Protein AF-A0A7V9AK05-F1 (afdb_monomer_lite)

Foldseek 3Di:
DDDDDQLVVVVCCVLPVDDDDDPDPDDDDDDDDDDLWFDDPVRVVLLVVLLCVLDVWDWDDGPNWIFTDDVPFTAWIQTRVGIKGFADPVCVVVCVVVVFAADDSDVPRGDPRITHDPPVQSNDNVSVNVVSVRSVVVNVVSVVVVVVVD

Radius of gyration: 16.13 Å; chains: 1; bounding box: 46×32×44 Å

Structure (mmCIF, N/CA/C/O backbone):
data_AF-A0A7V9AK05-F1
#
_entry.id   AF-A0A7V9AK05-F1
#
loop_
_atom_site.group_PDB
_atom_site.id
_atom_site.type_symbol
_atom_site.label_atom_id
_atom_site.label_alt_id
_atom_site.label_comp_id
_atom_site.label_asym_id
_atom_site.label_entity_id
_atom_site.label_seq_id
_atom_site.pdbx_PDB_ins_code
_atom_site.Cartn_x
_atom_site.Cartn_y
_atom_site.Cartn_z
_atom_site.occupancy
_atom_site.B_iso_or_equiv
_atom_site.auth_seq_id
_atom_site.auth_comp_id
_atom_site.auth_asym_id
_atom_site.auth_atom_id
_atom_site.pdbx_PDB_model_num
ATOM 1 N N . MET A 1 1 ? -15.180 -11.758 26.523 1.00 36.91 1 MET A N 1
ATOM 2 C CA . MET A 1 1 ? -14.051 -10.818 26.360 1.00 36.91 1 MET A CA 1
ATOM 3 C C . MET A 1 1 ? -13.386 -11.113 25.028 1.00 36.91 1 MET A C 1
ATOM 5 O O . MET A 1 1 ? -12.769 -12.156 24.908 1.00 36.91 1 MET A O 1
ATOM 9 N N . ALA A 1 2 ? -13.561 -10.249 24.032 1.00 35.03 2 ALA A N 1
ATOM 10 C CA . ALA A 1 2 ? -12.771 -10.262 22.803 1.00 35.03 2 ALA A CA 1
ATOM 11 C C . ALA A 1 2 ? -12.627 -8.801 22.373 1.00 35.03 2 ALA A C 1
ATOM 13 O O . ALA A 1 2 ? -13.518 -8.230 21.754 1.00 35.03 2 ALA A O 1
ATOM 14 N N . LYS A 1 3 ? -11.563 -8.157 22.854 1.00 37.19 3 LYS A N 1
ATOM 15 C CA . LYS A 1 3 ? -11.129 -6.844 22.380 1.00 37.19 3 LYS A CA 1
ATOM 16 C C . LYS A 1 3 ? -9.873 -7.110 21.560 1.00 37.19 3 LYS A C 1
ATOM 18 O O . LYS A 1 3 ? -8.806 -7.243 22.139 1.00 37.19 3 LYS A O 1
ATOM 23 N N . HIS A 1 4 ? -10.038 -7.369 20.274 1.00 33.94 4 HIS A N 1
ATOM 24 C CA . HIS A 1 4 ? -8.977 -7.472 19.267 1.00 33.94 4 HIS A CA 1
ATOM 25 C C . HIS A 1 4 ? -9.577 -6.812 18.026 1.00 33.94 4 HIS A C 1
ATOM 27 O O . HIS A 1 4 ? -10.730 -7.087 17.710 1.00 33.94 4 HIS A O 1
ATOM 33 N N . GLY A 1 5 ? -8.940 -5.930 17.289 1.00 41.31 5 GLY A N 1
ATOM 34 C CA . GLY A 1 5 ? -7.730 -5.150 17.459 1.00 41.31 5 GLY A CA 1
ATOM 35 C C . GLY A 1 5 ? -8.005 -3.963 16.539 1.00 41.31 5 GLY A C 1
ATOM 36 O O . GLY A 1 5 ? -8.524 -4.147 15.435 1.00 41.31 5 GLY A O 1
ATOM 37 N N . GLY A 1 6 ? -7.826 -2.738 17.031 1.00 49.97 6 GLY A N 1
ATOM 38 C CA . GLY A 1 6 ? -7.941 -1.574 16.154 1.00 49.97 6 GLY A CA 1
ATOM 39 C C . GLY A 1 6 ? -6.910 -1.698 15.034 1.00 49.97 6 GLY A C 1
ATOM 40 O O . GLY A 1 6 ? -5.917 -2.393 15.204 1.00 49.97 6 GLY A O 1
ATOM 41 N N . THR A 1 7 ? -7.117 -1.020 13.912 1.00 54.44 7 THR A N 1
ATOM 42 C CA . THR A 1 7 ? -6.172 -0.962 12.782 1.00 54.44 7 THR A CA 1
ATOM 43 C C . THR A 1 7 ? -4.706 -0.745 13.215 1.00 54.44 7 THR A C 1
ATOM 45 O O . THR A 1 7 ? -3.806 -1.278 12.580 1.00 54.44 7 THR A O 1
ATOM 48 N N . ASP A 1 8 ? -4.480 -0.068 14.350 1.00 57.09 8 ASP A N 1
ATOM 49 C CA . ASP A 1 8 ? -3.172 0.121 15.004 1.00 57.09 8 ASP A CA 1
ATOM 50 C C . ASP A 1 8 ? -2.490 -1.192 15.452 1.00 57.09 8 ASP A C 1
ATOM 52 O O . ASP A 1 8 ? -1.272 -1.305 15.372 1.00 57.09 8 ASP A O 1
ATOM 56 N N . ASP A 1 9 ? -3.252 -2.195 15.896 1.00 62.31 9 ASP A N 1
ATOM 57 C CA . ASP A 1 9 ? -2.746 -3.520 16.285 1.00 62.31 9 ASP A CA 1
ATOM 58 C C . ASP A 1 9 ? -2.276 -4.293 15.044 1.00 62.31 9 ASP A C 1
ATOM 60 O O . ASP A 1 9 ? -1.150 -4.776 15.020 1.00 62.31 9 ASP A O 1
ATOM 64 N N . GLU A 1 10 ? -3.064 -4.269 13.961 1.00 68.50 10 GLU A N 1
ATOM 65 C CA . GLU A 1 10 ? -2.689 -4.847 12.660 1.00 68.50 10 GLU A CA 1
ATOM 66 C C . GLU A 1 10 ? -1.407 -4.195 12.107 1.00 68.50 10 GLU A C 1
ATOM 68 O O . GLU A 1 10 ? -0.481 -4.889 11.688 1.00 68.50 10 GLU A O 1
ATOM 73 N N . GLU A 1 11 ? -1.321 -2.860 12.137 1.00 68.50 11 GLU A N 1
ATOM 74 C CA . GLU A 1 11 ? -0.135 -2.112 11.699 1.00 68.50 11 GLU A CA 1
ATOM 75 C C . GLU A 1 11 ? 1.099 -2.447 12.549 1.00 68.50 11 GLU A C 1
ATOM 77 O O . GLU A 1 11 ? 2.191 -2.655 12.012 1.00 68.50 11 GLU A O 1
ATOM 82 N N . ARG A 1 12 ? 0.938 -2.543 13.875 1.00 67.38 12 ARG A N 1
ATOM 83 C CA . ARG A 1 12 ? 2.014 -2.945 14.791 1.00 67.38 12 ARG A CA 1
ATOM 84 C C . ARG A 1 12 ? 2.464 -4.374 14.538 1.00 67.38 12 ARG A C 1
ATOM 86 O O . ARG A 1 12 ? 3.665 -4.619 14.501 1.00 67.38 12 ARG A O 1
ATOM 93 N N . GLU A 1 13 ? 1.536 -5.301 14.341 1.00 69.44 13 GLU A N 1
ATOM 94 C CA . GLU A 1 13 ? 1.834 -6.694 14.023 1.00 69.44 13 GLU A CA 1
ATOM 95 C C . GLU A 1 13 ? 2.609 -6.806 12.702 1.00 69.44 13 GLU A C 1
ATOM 97 O O . GLU A 1 13 ? 3.670 -7.432 12.668 1.00 69.44 13 GLU A O 1
ATOM 102 N N . ILE A 1 14 ? 2.152 -6.138 11.638 1.00 70.94 14 ILE A N 1
ATOM 103 C CA . ILE A 1 14 ? 2.828 -6.111 10.330 1.00 70.94 14 ILE A CA 1
ATOM 104 C C . ILE A 1 14 ? 4.283 -5.637 10.463 1.00 70.94 14 ILE A C 1
ATOM 106 O O . ILE A 1 14 ? 5.186 -6.244 9.885 1.00 70.94 14 ILE A O 1
ATOM 110 N N . VAL A 1 15 ? 4.523 -4.586 11.253 1.00 65.00 15 VAL A N 1
ATOM 111 C CA . VAL A 1 15 ? 5.864 -4.015 11.464 1.00 65.00 15 VAL A CA 1
ATOM 112 C C . VAL A 1 15 ? 6.734 -4.883 12.385 1.00 65.00 15 VAL A C 1
ATOM 114 O O . VAL A 1 15 ? 7.946 -4.964 12.184 1.00 65.00 15 VAL A O 1
ATOM 117 N N . LEU A 1 16 ? 6.151 -5.540 13.393 1.00 62.44 16 LEU A N 1
ATOM 118 C CA . LEU A 1 16 ? 6.882 -6.325 14.397 1.00 62.44 16 LEU A CA 1
ATOM 119 C C . LEU A 1 16 ? 7.197 -7.759 13.952 1.00 62.44 16 LEU A C 1
ATOM 121 O O . LEU A 1 16 ? 8.176 -8.344 14.416 1.00 62.44 16 LEU A O 1
ATOM 125 N N . PHE A 1 17 ? 6.390 -8.360 13.074 1.00 55.47 17 PHE A N 1
ATOM 126 C CA . PHE A 1 17 ? 6.503 -9.785 12.759 1.00 55.47 17 PHE A CA 1
ATOM 127 C C . PHE A 1 17 ? 7.548 -10.155 11.706 1.00 55.47 17 PHE A C 1
ATOM 129 O O . PHE A 1 17 ? 7.648 -11.352 11.410 1.00 55.47 17 PHE A O 1
ATOM 136 N N . TYR A 1 18 ? 8.338 -9.213 11.177 1.00 53.16 18 TYR A N 1
ATOM 137 C CA . TYR A 1 18 ? 9.280 -9.499 10.091 1.00 53.16 18 TYR A CA 1
ATOM 138 C C . TYR A 1 18 ? 10.738 -9.708 10.564 1.00 53.16 18 TYR A C 1
ATOM 140 O O . TYR A 1 18 ? 11.491 -8.743 10.717 1.00 53.16 18 TYR A O 1
ATOM 148 N N . PRO A 1 19 ? 11.184 -10.964 10.800 1.00 44.47 19 PRO A N 1
ATOM 149 C CA . PRO A 1 19 ? 12.583 -11.265 11.079 1.00 44.47 19 PRO A CA 1
ATOM 150 C C . PRO A 1 19 ? 13.445 -11.168 9.811 1.00 44.47 19 PRO A C 1
ATOM 152 O O . PRO A 1 19 ? 13.117 -11.704 8.754 1.00 44.47 19 PRO A O 1
ATOM 155 N N . GLN A 1 20 ? 14.595 -10.515 9.964 1.00 50.41 20 GLN A N 1
ATOM 156 C CA . GLN A 1 20 ? 15.645 -10.347 8.961 1.00 50.41 20 GLN A CA 1
ATOM 157 C C . GLN A 1 20 ? 16.220 -11.705 8.530 1.00 50.41 20 GLN A C 1
ATOM 159 O O . GLN A 1 20 ? 17.110 -12.244 9.187 1.00 50.41 20 GLN A O 1
ATOM 164 N N . SER A 1 21 ? 15.765 -12.253 7.406 1.00 45.38 21 SER A N 1
ATOM 165 C CA . SER A 1 21 ? 16.505 -13.331 6.747 1.00 45.38 21 SER A CA 1
ATOM 166 C C . SER A 1 21 ? 17.527 -12.728 5.788 1.00 45.38 21 SER A C 1
ATOM 168 O O . SER A 1 21 ? 17.270 -12.562 4.606 1.00 45.38 21 SER A O 1
ATOM 170 N N . GLY A 1 22 ? 18.694 -12.398 6.346 1.00 41.88 22 GLY A N 1
ATOM 171 C CA . GLY A 1 22 ? 19.975 -12.449 5.644 1.00 41.88 22 GLY A CA 1
ATOM 172 C C . GLY A 1 22 ? 20.260 -11.360 4.611 1.00 41.88 22 GLY A C 1
ATOM 173 O O . GLY A 1 22 ? 20.264 -11.630 3.415 1.00 41.88 22 GLY A O 1
ATOM 174 N N . VAL A 1 23 ? 20.732 -10.197 5.074 1.00 41.78 23 VAL A N 1
ATOM 175 C CA . VAL A 1 23 ? 21.698 -9.401 4.295 1.00 41.78 23 VAL A CA 1
ATOM 176 C C . VAL A 1 23 ? 23.002 -10.206 4.226 1.00 41.78 23 VAL A C 1
ATOM 178 O O . VAL A 1 23 ? 23.939 -10.017 5.004 1.00 41.78 23 VAL A O 1
ATOM 181 N N . GLY A 1 24 ? 23.035 -11.187 3.328 1.00 35.78 24 GLY A N 1
ATOM 182 C CA . GLY A 1 24 ? 24.235 -11.923 2.979 1.00 35.78 24 GLY A CA 1
ATOM 183 C C . GLY A 1 24 ? 25.131 -11.023 2.144 1.00 35.78 24 GLY A C 1
ATOM 184 O O . GLY A 1 24 ? 24.897 -10.836 0.953 1.00 35.78 24 GLY A O 1
ATOM 185 N N . ARG A 1 25 ? 26.174 -10.461 2.764 1.00 43.78 25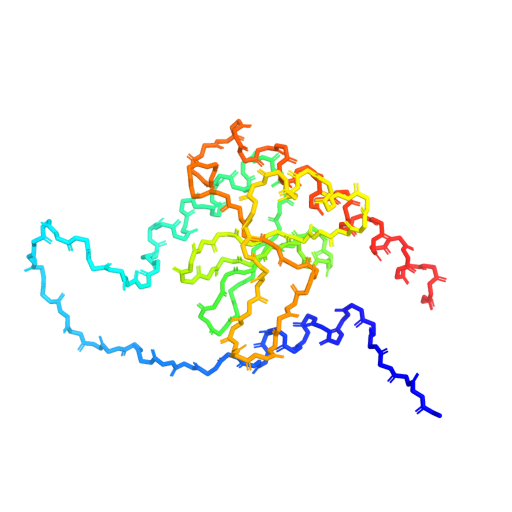 ARG A N 1
ATOM 186 C CA . ARG A 1 25 ? 27.307 -9.888 2.032 1.00 43.78 25 ARG A CA 1
ATOM 187 C C . ARG A 1 25 ? 27.800 -10.900 0.994 1.00 43.78 25 ARG A C 1
ATOM 189 O O . ARG A 1 25 ? 28.347 -11.936 1.361 1.00 43.78 25 ARG A O 1
ATOM 196 N N . GLY A 1 26 ? 27.718 -10.517 -0.276 1.00 43.34 26 GLY A N 1
ATOM 197 C CA . GLY A 1 26 ? 28.600 -11.016 -1.323 1.00 43.34 26 GLY A CA 1
ATOM 198 C C . GLY A 1 26 ? 27.914 -11.793 -2.436 1.00 43.34 26 GLY A C 1
ATOM 199 O O . GLY A 1 26 ? 27.900 -13.018 -2.411 1.00 43.34 26 GLY A O 1
ATOM 200 N N . LEU A 1 27 ? 27.532 -11.093 -3.507 1.00 40.75 27 LEU A N 1
ATOM 201 C CA . LEU A 1 27 ? 27.621 -11.671 -4.844 1.00 40.75 27 LEU A CA 1
ATOM 202 C C . LEU A 1 27 ? 27.878 -10.586 -5.903 1.00 40.75 27 LEU A C 1
ATOM 204 O O . LEU A 1 27 ? 26.973 -9.926 -6.391 1.00 40.75 27 LEU A O 1
ATOM 208 N N . ARG A 1 28 ? 29.171 -10.380 -6.174 1.00 39.03 28 ARG A N 1
ATOM 209 C CA . ARG A 1 28 ? 29.797 -10.241 -7.502 1.00 39.03 28 ARG A CA 1
ATOM 210 C C . ARG A 1 28 ? 28.811 -10.187 -8.678 1.00 39.03 28 ARG A C 1
ATOM 212 O O . ARG A 1 28 ? 28.105 -11.154 -8.946 1.00 39.03 28 ARG A O 1
ATOM 219 N N . GLU A 1 29 ? 28.891 -9.078 -9.408 1.00 51.44 29 GLU A N 1
ATOM 220 C CA . GLU A 1 29 ? 28.395 -8.880 -10.769 1.00 51.44 29 GLU A CA 1
ATOM 221 C C . GLU A 1 29 ? 28.612 -10.138 -11.624 1.00 51.44 29 GLU A C 1
ATOM 223 O O . GLU A 1 29 ? 29.757 -10.572 -11.732 1.00 51.44 29 GLU A O 1
ATOM 228 N N . ARG A 1 30 ? 27.541 -10.709 -12.201 1.00 39.75 30 ARG A N 1
ATOM 229 C CA . ARG A 1 30 ? 27.396 -11.202 -13.594 1.00 39.75 30 ARG A CA 1
ATOM 230 C C . ARG A 1 30 ? 26.005 -11.824 -13.788 1.00 39.75 30 ARG A C 1
ATOM 232 O O . ARG A 1 30 ? 25.639 -12.736 -13.058 1.00 39.75 30 ARG A O 1
ATOM 239 N N . GLY A 1 31 ? 25.336 -11.448 -14.879 1.00 35.56 31 GLY A N 1
ATOM 240 C CA . GLY A 1 31 ? 24.407 -12.334 -15.586 1.00 35.56 31 GLY A CA 1
ATOM 241 C C . GLY A 1 31 ? 22.941 -11.919 -15.557 1.00 35.56 31 GLY A C 1
ATOM 242 O O . GLY A 1 31 ? 22.258 -12.056 -14.553 1.00 35.56 31 GLY A O 1
ATOM 243 N N . ASN A 1 32 ? 22.456 -11.500 -16.724 1.00 47.88 32 ASN A N 1
ATOM 244 C CA . ASN A 1 32 ? 21.053 -11.485 -17.118 1.00 47.88 32 ASN A CA 1
ATOM 245 C C . ASN A 1 32 ? 20.432 -12.889 -16.942 1.00 47.88 32 ASN A C 1
ATOM 247 O O . ASN A 1 32 ? 20.505 -13.726 -17.842 1.00 47.88 32 ASN A O 1
ATOM 251 N N . GLY A 1 33 ? 19.873 -13.145 -15.760 1.00 33.84 33 GLY A N 1
ATOM 252 C CA . GLY A 1 33 ? 19.185 -14.372 -15.376 1.00 33.84 33 GLY A CA 1
ATOM 253 C C . GLY A 1 33 ? 18.296 -14.079 -14.170 1.00 33.84 33 GLY A C 1
ATOM 254 O O . GLY A 1 33 ? 18.790 -13.876 -13.067 1.00 33.84 33 GLY A O 1
ATOM 255 N N . MET A 1 34 ? 16.991 -13.994 -14.411 1.00 39.09 34 MET A N 1
ATOM 256 C CA . MET A 1 34 ? 15.950 -13.635 -13.450 1.00 39.09 34 MET A CA 1
ATOM 257 C C . MET A 1 34 ? 15.849 -14.701 -12.350 1.00 39.09 34 MET A C 1
ATOM 259 O O . MET A 1 34 ? 15.121 -15.683 -12.474 1.00 39.09 34 MET A O 1
ATOM 263 N N . ALA A 1 35 ? 16.622 -14.532 -11.278 1.00 42.66 35 ALA A N 1
ATOM 264 C CA . ALA A 1 35 ? 16.347 -15.200 -10.018 1.00 42.66 35 ALA A CA 1
ATOM 265 C C . ALA A 1 35 ? 15.110 -14.526 -9.407 1.00 42.66 35 ALA A C 1
ATOM 267 O O . ALA A 1 35 ? 15.107 -13.313 -9.225 1.00 42.66 35 ALA A O 1
ATOM 268 N N . MET A 1 36 ? 14.065 -15.305 -9.114 1.00 44.97 36 MET A N 1
ATOM 269 C CA . MET A 1 36 ? 12.956 -14.916 -8.232 1.00 44.97 36 MET A CA 1
ATOM 270 C C . MET A 1 36 ? 13.548 -14.646 -6.840 1.00 44.97 36 MET A C 1
ATOM 272 O O . MET A 1 36 ? 13.671 -15.542 -6.009 1.00 44.97 36 MET A O 1
ATOM 276 N N . GLY A 1 37 ? 14.053 -13.433 -6.657 1.00 54.34 37 GLY A N 1
ATOM 277 C CA . GLY A 1 37 ? 14.763 -12.948 -5.486 1.00 54.34 37 GLY A CA 1
ATOM 278 C C . GLY A 1 37 ? 14.292 -11.533 -5.186 1.00 54.34 37 GLY A C 1
ATOM 279 O O . GLY A 1 37 ? 13.774 -10.857 -6.068 1.00 54.34 37 GLY A O 1
ATOM 280 N N . ASP A 1 38 ? 14.420 -11.157 -3.922 1.00 68.94 38 ASP A N 1
ATOM 281 C CA . ASP A 1 38 ? 13.996 -9.897 -3.305 1.00 68.94 38 ASP A CA 1
ATOM 282 C C . ASP A 1 38 ? 14.077 -8.647 -4.211 1.00 68.94 38 ASP A C 1
ATOM 284 O O . ASP A 1 38 ? 14.985 -8.520 -5.037 1.00 68.94 38 ASP A O 1
ATOM 288 N N . LEU A 1 39 ? 13.150 -7.698 -4.025 1.00 80.81 39 LEU A N 1
ATOM 289 C CA . LEU A 1 39 ? 13.181 -6.412 -4.730 1.00 80.81 39 LEU A CA 1
ATOM 290 C C . LEU A 1 39 ? 14.509 -5.693 -4.459 1.00 80.81 39 LEU A C 1
ATOM 292 O O . LEU A 1 39 ? 14.918 -5.518 -3.313 1.00 80.81 39 LEU A O 1
ATOM 296 N N . THR A 1 40 ? 15.169 -5.217 -5.512 1.00 86.31 40 THR A N 1
ATOM 297 C CA . THR A 1 40 ? 16.370 -4.388 -5.352 1.00 86.31 40 THR A CA 1
ATOM 298 C C . THR A 1 40 ? 16.015 -3.015 -4.772 1.00 86.31 40 THR A C 1
ATOM 300 O O . THR A 1 40 ? 14.892 -2.533 -4.931 1.00 86.31 40 THR A O 1
ATOM 303 N N . SER A 1 41 ? 16.984 -2.339 -4.144 1.00 83.19 41 SER A N 1
ATOM 304 C CA . SER A 1 41 ? 16.783 -0.974 -3.635 1.00 83.19 41 SER A CA 1
ATOM 305 C C . SER A 1 41 ? 16.276 -0.014 -4.713 1.00 83.19 41 SER A C 1
ATOM 307 O O . SER A 1 41 ? 15.362 0.751 -4.439 1.00 83.19 41 SER A O 1
ATOM 309 N N . ASP A 1 42 ? 16.806 -0.114 -5.936 1.00 87.00 42 ASP A N 1
ATOM 310 C CA . ASP A 1 42 ? 16.396 0.714 -7.077 1.00 87.00 42 ASP A CA 1
ATOM 311 C C . ASP A 1 42 ? 14.917 0.504 -7.432 1.00 87.00 42 ASP A C 1
ATOM 313 O O . ASP A 1 42 ? 14.169 1.465 -7.581 1.00 87.00 42 ASP A O 1
ATOM 317 N N . GLN A 1 43 ? 14.453 -0.750 -7.443 1.00 88.31 43 GLN A N 1
ATOM 318 C CA . GLN A 1 43 ? 13.041 -1.059 -7.680 1.00 88.31 43 GLN A CA 1
ATOM 319 C C . GLN A 1 43 ? 12.144 -0.506 -6.569 1.00 88.31 43 GLN A C 1
ATOM 321 O O . GLN A 1 43 ? 11.098 0.072 -6.853 1.00 88.31 43 GLN A O 1
ATOM 326 N N . ILE A 1 44 ? 12.556 -0.639 -5.305 1.00 90.12 44 ILE A N 1
ATOM 327 C CA . ILE A 1 44 ? 11.812 -0.081 -4.168 1.00 90.12 44 ILE A CA 1
ATOM 328 C C . ILE A 1 44 ? 11.738 1.446 -4.285 1.00 90.12 44 ILE A C 1
ATOM 330 O O . ILE A 1 44 ? 10.673 2.031 -4.092 1.00 90.12 44 ILE A O 1
ATOM 334 N N . GLU A 1 45 ? 12.856 2.098 -4.602 1.00 90.62 45 GLU A N 1
ATOM 335 C CA . GLU A 1 45 ? 12.933 3.550 -4.760 1.00 90.62 45 GLU A CA 1
ATOM 336 C C . GLU A 1 45 ? 12.096 4.043 -5.945 1.00 90.62 45 GLU A C 1
ATOM 338 O O . GLU A 1 45 ? 11.397 5.045 -5.800 1.00 90.62 45 GLU A O 1
ATOM 343 N N . ALA A 1 46 ? 12.075 3.311 -7.061 1.00 91.88 46 ALA A N 1
ATOM 344 C CA . ALA A 1 46 ? 11.221 3.609 -8.207 1.00 91.88 46 ALA A CA 1
ATOM 345 C C . ALA A 1 46 ? 9.730 3.546 -7.838 1.00 91.88 46 ALA A C 1
ATOM 347 O O . ALA A 1 46 ? 8.997 4.497 -8.088 1.00 91.88 46 ALA A O 1
ATOM 348 N N . MET A 1 47 ? 9.289 2.485 -7.156 1.00 93.94 47 MET A N 1
ATOM 349 C CA . MET A 1 47 ? 7.892 2.351 -6.716 1.00 93.94 47 MET A CA 1
ATOM 350 C C . MET A 1 47 ? 7.489 3.459 -5.734 1.00 93.94 47 MET A C 1
ATOM 352 O O . MET A 1 47 ? 6.377 3.985 -5.797 1.00 93.94 47 MET A O 1
ATOM 356 N N . VAL A 1 48 ? 8.397 3.836 -4.826 1.00 93.81 48 VAL A N 1
ATOM 357 C CA . VAL A 1 48 ? 8.197 4.979 -3.927 1.00 93.81 48 VAL A CA 1
ATOM 358 C C . VAL A 1 48 ? 8.069 6.276 -4.721 1.00 93.81 48 VAL A C 1
ATOM 360 O O . VAL A 1 48 ? 7.162 7.062 -4.444 1.00 93.81 48 VAL A O 1
ATOM 363 N N . ALA A 1 49 ? 8.946 6.511 -5.696 1.00 94.56 49 ALA A N 1
ATOM 364 C CA . ALA A 1 49 ? 8.916 7.706 -6.532 1.00 94.56 49 ALA A CA 1
ATOM 365 C C . ALA A 1 49 ? 7.605 7.810 -7.330 1.00 94.56 49 ALA A C 1
ATOM 367 O O . ALA A 1 49 ? 6.952 8.852 -7.283 1.00 94.56 49 ALA A O 1
ATOM 368 N N . THR A 1 50 ? 7.162 6.728 -7.974 1.00 95.19 50 THR A N 1
ATOM 369 C CA . THR A 1 50 ? 5.867 6.646 -8.675 1.00 95.19 50 THR A CA 1
ATOM 370 C C . THR A 1 50 ? 4.707 6.950 -7.721 1.00 95.19 50 THR A C 1
ATOM 372 O O . THR A 1 50 ? 3.909 7.855 -7.968 1.00 95.19 50 THR A O 1
ATOM 375 N N . ALA A 1 51 ? 4.636 6.280 -6.565 1.00 94.88 51 ALA A N 1
ATOM 376 C CA . ALA A 1 51 ? 3.551 6.498 -5.605 1.00 94.88 51 ALA A CA 1
ATOM 377 C C . ALA A 1 51 ? 3.518 7.940 -5.060 1.00 94.88 51 ALA A C 1
ATOM 379 O O . ALA A 1 51 ? 2.453 8.552 -4.970 1.00 94.88 51 ALA A O 1
ATOM 380 N N . THR A 1 52 ? 4.684 8.501 -4.731 1.00 95.56 52 THR A N 1
ATOM 381 C CA . THR A 1 52 ? 4.803 9.872 -4.201 1.00 95.56 52 THR A CA 1
ATOM 382 C C . THR A 1 52 ? 4.616 10.958 -5.262 1.00 95.56 52 THR A C 1
ATOM 384 O O . THR A 1 52 ? 4.286 12.093 -4.925 1.00 95.56 52 THR A O 1
ATOM 387 N N . THR A 1 53 ? 4.758 10.618 -6.544 1.00 95.75 53 THR A N 1
ATOM 388 C CA . THR A 1 53 ? 4.420 11.508 -7.665 1.00 95.75 53 THR A CA 1
ATOM 389 C C . THR A 1 53 ? 2.904 11.631 -7.833 1.00 95.75 53 THR A C 1
ATOM 391 O O . THR A 1 53 ? 2.390 12.698 -8.171 1.00 95.75 53 THR A O 1
ATOM 394 N N . ILE A 1 54 ? 2.163 10.553 -7.566 1.00 95.69 54 ILE A N 1
ATOM 395 C CA . ILE A 1 54 ? 0.701 10.524 -7.689 1.00 95.69 54 ILE A CA 1
ATOM 396 C C . ILE A 1 54 ? 0.023 11.237 -6.514 1.00 95.69 54 ILE A C 1
ATOM 398 O O . ILE A 1 54 ? -0.989 11.913 -6.721 1.00 95.69 54 ILE A O 1
ATOM 402 N N . ALA A 1 55 ? 0.548 11.076 -5.295 1.00 93.81 55 ALA A N 1
ATOM 403 C CA . ALA A 1 55 ? -0.037 11.616 -4.071 1.00 93.81 55 ALA A CA 1
ATOM 404 C C . ALA A 1 55 ? 1.033 11.980 -3.023 1.00 93.81 55 ALA A C 1
ATOM 406 O O . ALA A 1 55 ? 2.085 11.343 -2.978 1.00 93.81 55 ALA A O 1
ATOM 407 N N . PRO A 1 56 ? 0.774 12.960 -2.133 1.00 93.81 56 PRO A N 1
ATOM 408 C CA . PRO A 1 56 ? 1.730 13.406 -1.117 1.00 93.81 56 PRO A CA 1
ATOM 409 C C . PRO A 1 56 ? 1.842 12.411 0.054 1.00 93.81 56 PRO A C 1
ATOM 411 O O . PRO A 1 56 ? 1.399 12.680 1.170 1.00 93.81 56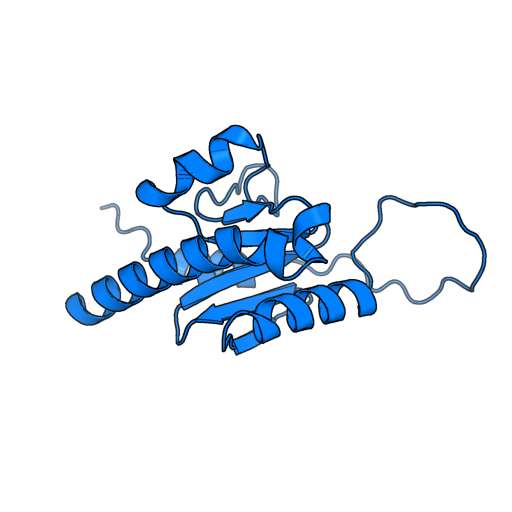 PRO A O 1
ATOM 414 N N . LEU A 1 57 ? 2.433 11.245 -0.201 1.00 95.44 57 LEU A N 1
ATOM 415 C CA . LEU A 1 57 ? 2.569 10.170 0.780 1.00 95.44 57 LEU A CA 1
ATOM 416 C C . LEU A 1 57 ? 3.821 10.331 1.640 1.00 95.44 57 LEU A C 1
ATOM 418 O O . LEU A 1 57 ? 4.884 10.736 1.170 1.00 95.44 57 LEU A O 1
ATOM 422 N N . THR A 1 58 ? 3.717 9.931 2.906 1.00 95.12 58 THR A N 1
ATOM 423 C CA . THR A 1 58 ? 4.882 9.803 3.784 1.00 95.12 58 THR A CA 1
ATOM 424 C C . THR A 1 58 ? 5.459 8.399 3.682 1.00 95.12 58 THR A C 1
ATOM 426 O O . THR A 1 58 ? 4.740 7.407 3.783 1.00 95.12 58 THR A O 1
ATOM 429 N N . VAL A 1 59 ? 6.778 8.307 3.540 1.00 93.38 59 VAL A N 1
ATOM 430 C CA . VAL A 1 59 ? 7.496 7.033 3.449 1.00 93.38 59 VAL A CA 1
ATOM 431 C C . VAL A 1 59 ? 8.202 6.766 4.768 1.00 93.38 59 VAL A C 1
ATOM 433 O O . VAL A 1 59 ? 8.950 7.612 5.262 1.00 93.38 59 VAL A O 1
ATOM 436 N N . ARG A 1 60 ? 7.998 5.580 5.344 1.00 89.94 60 ARG A N 1
ATOM 437 C CA . ARG A 1 60 ? 8.725 5.145 6.542 1.00 89.94 60 ARG A CA 1
ATOM 438 C C . ARG A 1 60 ? 9.401 3.812 6.263 1.00 89.94 60 ARG A C 1
ATOM 440 O O . ARG A 1 60 ? 8.746 2.832 5.917 1.00 89.94 60 ARG A O 1
ATOM 447 N N . LYS A 1 61 ? 10.724 3.785 6.425 1.00 82.50 61 LYS A N 1
ATOM 448 C CA . LYS A 1 61 ? 11.517 2.554 6.372 1.00 82.50 61 LYS A CA 1
ATOM 449 C C . LYS A 1 61 ? 11.557 1.966 7.777 1.00 82.50 61 LYS A C 1
ATOM 451 O O . LYS A 1 61 ? 12.104 2.590 8.685 1.00 82.50 61 LYS A O 1
ATOM 456 N N . MET A 1 62 ? 10.973 0.789 7.963 1.00 69.81 62 MET A N 1
ATOM 457 C CA . MET A 1 62 ? 10.983 0.082 9.243 1.00 69.81 62 MET A CA 1
ATOM 458 C C . MET A 1 62 ? 11.506 -1.333 9.011 1.00 69.81 62 MET A C 1
ATOM 460 O O . MET A 1 62 ? 10.903 -2.115 8.283 1.00 69.81 62 MET A O 1
ATOM 464 N N . PHE A 1 63 ? 12.663 -1.642 9.606 1.00 60.75 63 PHE A N 1
ATOM 465 C CA . PHE A 1 63 ? 13.208 -3.003 9.699 1.00 60.75 63 PHE A CA 1
ATOM 466 C C . PHE A 1 63 ? 13.286 -3.774 8.362 1.00 60.75 63 PHE A C 1
ATOM 468 O O . PHE A 1 63 ? 12.979 -4.961 8.300 1.00 60.75 63 PHE A O 1
ATOM 475 N N . GLY A 1 64 ? 13.719 -3.103 7.287 1.00 67.44 64 GLY A N 1
ATOM 476 C CA . GLY A 1 64 ? 13.897 -3.712 5.959 1.00 67.44 64 GLY A CA 1
ATOM 477 C C . GLY A 1 64 ? 12.646 -3.728 5.076 1.00 67.44 64 GLY A C 1
ATOM 478 O O . GLY A 1 64 ? 12.719 -4.212 3.956 1.00 67.44 64 GLY A O 1
ATOM 479 N N . THR A 1 65 ? 11.530 -3.166 5.544 1.00 73.19 65 THR A N 1
ATOM 480 C CA . THR A 1 65 ? 10.314 -2.957 4.744 1.00 73.19 65 THR A CA 1
ATOM 481 C C . THR A 1 65 ? 10.093 -1.461 4.523 1.00 73.19 65 THR A C 1
ATOM 483 O O . THR A 1 65 ? 10.386 -0.641 5.402 1.00 73.19 65 THR A O 1
ATOM 486 N N . THR A 1 66 ? 9.590 -1.092 3.343 1.00 89.31 66 THR A N 1
ATOM 487 C CA . THR A 1 66 ? 9.228 0.296 3.025 1.00 89.31 66 THR A CA 1
ATOM 488 C C . THR A 1 66 ? 7.714 0.438 3.060 1.00 89.31 66 THR A C 1
ATOM 490 O O . THR A 1 66 ? 7.019 -0.186 2.264 1.00 89.31 66 THR A O 1
ATOM 493 N N . CYS A 1 67 ? 7.201 1.256 3.977 1.00 91.25 67 CYS A N 1
ATOM 494 C CA . CYS A 1 67 ? 5.767 1.473 4.153 1.00 91.25 67 CYS A CA 1
ATOM 495 C C . CYS A 1 67 ? 5.364 2.887 3.713 1.00 91.25 67 CYS A C 1
ATOM 497 O O . CYS A 1 67 ? 6.096 3.856 3.943 1.00 91.25 67 CYS A O 1
ATOM 499 N N . LEU A 1 68 ? 4.184 2.991 3.105 1.00 94.25 68 LEU A N 1
ATOM 500 C CA . LEU A 1 68 ? 3.574 4.226 2.617 1.00 94.25 68 LEU A CA 1
ATOM 501 C C . LEU A 1 68 ? 2.413 4.633 3.528 1.00 94.25 68 LEU A C 1
ATOM 503 O O . LEU A 1 68 ? 1.593 3.793 3.908 1.00 94.25 68 LEU A O 1
ATOM 507 N N . TYR A 1 69 ? 2.333 5.922 3.841 1.00 93.56 69 TYR A N 1
ATOM 508 C CA . TYR A 1 69 ? 1.352 6.496 4.758 1.00 93.56 69 TYR A CA 1
ATOM 509 C C . TYR A 1 69 ? 0.642 7.701 4.143 1.00 93.56 69 TYR A C 1
ATOM 511 O O . TYR A 1 69 ? 1.284 8.542 3.511 1.00 93.56 69 TYR A O 1
ATOM 519 N N . ASP A 1 70 ? -0.656 7.814 4.421 1.00 93.81 70 ASP A N 1
ATOM 520 C CA . ASP A 1 70 ? -1.454 9.030 4.236 1.00 93.81 70 ASP A CA 1
ATOM 521 C C . ASP A 1 70 ? -1.760 9.588 5.630 1.00 93.81 70 ASP A C 1
ATOM 523 O O . ASP A 1 70 ? -2.488 8.990 6.427 1.00 93.81 70 ASP A O 1
ATOM 527 N N . GLY A 1 71 ? -1.075 10.678 5.983 1.00 89.69 71 GLY A N 1
ATOM 528 C CA . GLY A 1 71 ? -1.053 11.193 7.350 1.00 89.69 71 GLY A CA 1
ATOM 529 C C . GLY A 1 71 ? -0.529 10.163 8.360 1.00 89.69 71 GLY A C 1
ATOM 530 O O . GLY A 1 71 ? 0.656 9.820 8.372 1.00 89.69 71 GLY A O 1
ATOM 531 N N . GLU A 1 72 ? -1.415 9.700 9.244 1.00 87.38 72 GLU A N 1
ATOM 532 C CA . GLU A 1 72 ? -1.100 8.712 10.283 1.00 87.38 72 GLU A CA 1
ATOM 533 C C . GLU A 1 72 ? -1.424 7.267 9.889 1.00 87.38 72 GLU A C 1
ATOM 535 O O . GLU A 1 72 ? -1.023 6.356 10.608 1.00 87.38 72 GLU A O 1
ATOM 540 N N . VAL A 1 73 ? -2.142 7.045 8.785 1.00 89.88 73 VAL A N 1
ATOM 541 C CA . VAL A 1 73 ? -2.649 5.719 8.413 1.00 89.88 73 VAL A CA 1
ATOM 542 C C . VAL A 1 73 ? -1.714 5.072 7.397 1.00 89.88 73 VAL A C 1
ATOM 544 O O . VAL A 1 73 ? -1.446 5.650 6.341 1.00 89.88 73 VAL A O 1
ATOM 547 N N . MET A 1 74 ? -1.224 3.862 7.685 1.00 90.31 74 MET A N 1
ATOM 548 C CA . MET A 1 74 ? -0.505 3.063 6.692 1.00 90.31 74 MET A CA 1
ATOM 549 C C . MET A 1 74 ? -1.470 2.641 5.585 1.00 90.31 74 MET A C 1
ATOM 551 O O . MET A 1 74 ? -2.486 1.998 5.849 1.00 90.31 74 MET A O 1
ATOM 555 N N . LEU A 1 75 ? -1.125 2.954 4.338 1.00 93.62 75 LEU A N 1
ATOM 556 C CA . LEU A 1 75 ? -1.904 2.562 3.160 1.00 93.62 75 LEU A CA 1
ATOM 557 C C . LEU A 1 75 ? -1.156 1.620 2.226 1.00 93.62 75 LEU A C 1
ATOM 559 O O . LEU A 1 75 ? -1.788 1.036 1.351 1.00 93.62 75 LEU A O 1
ATOM 563 N N . GLY A 1 76 ? 0.162 1.467 2.375 1.00 92.56 76 GLY A N 1
ATOM 564 C CA . GLY A 1 76 ? 0.928 0.607 1.484 1.00 92.56 76 GLY A CA 1
ATOM 565 C C . GLY A 1 76 ? 2.171 -0.008 2.107 1.00 92.56 76 GLY A C 1
ATOM 566 O O . GLY A 1 76 ? 2.755 0.542 3.040 1.00 92.56 76 GLY A O 1
ATOM 567 N N . ILE A 1 77 ? 2.567 -1.156 1.564 1.00 91.12 77 ILE A N 1
ATOM 568 C CA . ILE A 1 77 ? 3.718 -1.951 1.998 1.00 91.12 77 ILE A CA 1
ATOM 569 C C . ILE A 1 77 ? 4.458 -2.408 0.743 1.00 91.12 77 ILE A C 1
ATOM 571 O O . ILE A 1 77 ? 3.872 -3.073 -0.105 1.00 91.12 77 ILE A O 1
ATOM 575 N N . ILE A 1 78 ? 5.736 -2.073 0.617 1.00 90.00 78 ILE A N 1
ATOM 576 C CA . ILE A 1 78 ? 6.604 -2.582 -0.447 1.00 90.00 78 ILE A CA 1
ATOM 577 C C . ILE A 1 78 ? 7.446 -3.705 0.145 1.00 90.00 78 ILE A C 1
ATOM 579 O O . ILE A 1 78 ? 8.209 -3.493 1.092 1.00 90.00 78 ILE A O 1
ATOM 583 N N . HIS A 1 79 ? 7.275 -4.900 -0.410 1.00 82.38 79 HIS A N 1
ATOM 584 C CA . HIS A 1 79 ? 7.875 -6.140 0.074 1.00 82.38 79 HIS A CA 1
ATOM 585 C C . HIS A 1 79 ? 8.268 -7.040 -1.100 1.00 82.38 79 HIS A C 1
ATOM 587 O O . HIS A 1 79 ? 7.806 -6.792 -2.199 1.00 82.38 79 HIS A O 1
ATOM 593 N N . ALA A 1 80 ? 9.081 -8.079 -0.891 1.00 78.38 80 ALA A N 1
ATOM 594 C CA . ALA A 1 80 ? 9.689 -8.959 -1.903 1.00 78.38 80 ALA A CA 1
ATOM 595 C C . ALA A 1 80 ? 8.836 -9.319 -3.144 1.00 78.38 80 ALA A C 1
ATOM 597 O O . ALA A 1 80 ? 9.393 -9.578 -4.205 1.00 78.38 80 ALA A O 1
ATOM 598 N N . SER A 1 81 ? 7.503 -9.362 -3.027 1.00 82.38 81 SER A N 1
ATOM 599 C CA . SER A 1 81 ? 6.581 -9.646 -4.143 1.00 82.38 81 SER A CA 1
ATOM 600 C C . SER A 1 81 ? 6.057 -8.414 -4.899 1.00 82.38 81 SER A C 1
ATOM 602 O O . SER A 1 81 ? 5.508 -8.564 -5.985 1.00 82.38 81 SER A O 1
ATOM 604 N N . GLY A 1 82 ? 6.185 -7.208 -4.347 1.00 89.00 82 GLY A N 1
ATOM 605 C CA . GLY A 1 82 ? 5.729 -5.957 -4.943 1.00 89.00 82 GLY A CA 1
ATOM 606 C C . GLY A 1 82 ? 5.112 -4.988 -3.932 1.00 89.00 82 GLY A C 1
ATOM 607 O O . GLY A 1 82 ? 5.373 -5.036 -2.727 1.00 89.00 82 GLY A O 1
ATOM 608 N N . LEU A 1 83 ? 4.284 -4.082 -4.452 1.00 92.62 83 LEU A N 1
ATOM 609 C CA . LEU A 1 83 ? 3.557 -3.089 -3.673 1.00 92.62 83 LEU A CA 1
ATOM 610 C C . LEU A 1 83 ? 2.199 -3.661 -3.290 1.00 92.62 83 LEU A C 1
ATOM 612 O O . LEU A 1 83 ? 1.402 -4.032 -4.146 1.00 92.62 83 LEU A O 1
ATOM 616 N N . TYR A 1 84 ? 1.922 -3.673 -1.999 1.00 92.50 84 TYR A N 1
ATOM 617 C CA . TYR A 1 84 ? 0.621 -3.985 -1.442 1.00 92.50 84 TYR A CA 1
ATOM 618 C C . TYR A 1 84 ? -0.069 -2.692 -1.041 1.00 92.50 84 TYR A C 1
ATOM 620 O O . TYR A 1 84 ? 0.560 -1.828 -0.430 1.00 92.50 84 TYR A O 1
ATOM 628 N N . LEU A 1 85 ? -1.359 -2.577 -1.339 1.00 94.50 85 LEU A N 1
ATOM 629 C CA . LEU A 1 85 ? -2.171 -1.423 -0.970 1.00 94.50 85 LEU A CA 1
ATOM 630 C C . LEU A 1 85 ? -3.329 -1.819 -0.065 1.00 94.50 85 LEU A C 1
ATOM 632 O O . LEU A 1 85 ? -3.852 -2.935 -0.146 1.00 94.50 85 LEU A O 1
ATOM 636 N N . LYS A 1 86 ? -3.705 -0.890 0.815 1.00 93.00 86 LYS A N 1
ATOM 637 C CA . LYS A 1 86 ? -4.781 -1.082 1.774 1.00 93.00 86 LYS A CA 1
ATOM 638 C C . LYS A 1 86 ? -6.128 -1.070 1.059 1.00 93.00 86 LYS A C 1
ATOM 640 O O . LYS A 1 86 ? -6.428 -0.164 0.282 1.00 93.00 86 LYS A O 1
ATOM 645 N N . ILE A 1 87 ? -6.943 -2.076 1.341 1.00 92.12 87 ILE A N 1
ATOM 646 C CA . ILE A 1 87 ? -8.286 -2.253 0.802 1.00 92.12 87 ILE A CA 1
ATOM 647 C C . ILE A 1 87 ? -9.301 -2.372 1.933 1.00 92.12 87 ILE A C 1
ATOM 649 O O . ILE A 1 87 ? -8.973 -2.746 3.058 1.00 92.12 87 ILE A O 1
ATOM 653 N N . ASP A 1 88 ? -10.549 -2.088 1.601 1.00 88.69 88 ASP A N 1
ATOM 654 C CA . ASP A 1 88 ? -11.712 -2.293 2.457 1.00 88.69 88 ASP A CA 1
ATOM 655 C C . ASP A 1 88 ? -12.828 -2.946 1.627 1.00 88.69 88 ASP A C 1
ATOM 657 O O . ASP A 1 88 ? -12.673 -3.158 0.421 1.00 88.69 88 ASP A O 1
ATOM 661 N N . ASP A 1 89 ? -13.958 -3.272 2.248 1.00 85.38 89 ASP A N 1
ATOM 662 C CA . ASP A 1 89 ? -15.113 -3.859 1.571 1.00 85.38 89 ASP A CA 1
ATOM 663 C C . ASP A 1 89 ? -15.551 -3.055 0.332 1.00 85.38 89 ASP A C 1
ATOM 665 O O . ASP A 1 89 ? -15.827 -3.632 -0.718 1.00 85.38 89 ASP A O 1
ATOM 669 N N . THR A 1 90 ? -15.483 -1.718 0.392 1.00 84.25 90 THR A N 1
ATOM 670 C CA . THR A 1 90 ? -15.896 -0.863 -0.734 1.00 84.25 90 THR A CA 1
ATOM 671 C C . THR A 1 90 ? -14.941 -0.897 -1.928 1.00 84.25 90 THR A C 1
ATOM 673 O O . THR A 1 90 ? -15.343 -0.531 -3.027 1.00 84.25 90 THR A O 1
ATOM 676 N N . THR A 1 91 ? -13.664 -1.239 -1.723 1.00 84.44 91 THR A N 1
ATOM 677 C CA . THR A 1 91 ? -12.638 -1.249 -2.784 1.00 84.44 91 THR A CA 1
ATOM 678 C C . THR A 1 91 ? -12.265 -2.662 -3.213 1.00 84.44 91 THR A C 1
ATOM 680 O O . THR A 1 91 ? -11.672 -2.844 -4.273 1.00 84.44 91 THR A O 1
ATOM 683 N N . ARG A 1 92 ? -12.672 -3.682 -2.446 1.00 79.94 92 ARG A N 1
ATOM 684 C CA . ARG A 1 92 ? -12.395 -5.100 -2.710 1.00 79.94 92 ARG A CA 1
ATOM 685 C C . ARG A 1 92 ? -12.774 -5.530 -4.129 1.00 79.94 92 ARG A C 1
ATOM 687 O O . ARG A 1 92 ? -12.006 -6.270 -4.735 1.00 79.94 92 ARG A O 1
ATOM 694 N N . GLY A 1 93 ? -13.896 -5.040 -4.662 1.00 79.19 93 GLY A N 1
ATOM 695 C CA . GLY A 1 93 ? -14.378 -5.388 -6.005 1.00 79.19 93 GLY A CA 1
ATOM 696 C C . GLY A 1 93 ? -13.391 -5.045 -7.127 1.00 79.19 93 GLY A C 1
ATOM 697 O O . GLY A 1 93 ? -13.192 -5.859 -8.024 1.00 79.19 93 GLY A O 1
ATOM 698 N N . SER A 1 94 ? -12.700 -3.903 -7.038 1.00 74.94 94 SER A N 1
ATOM 699 C CA . SER A 1 94 ? -11.691 -3.492 -8.029 1.00 74.94 94 SER A CA 1
ATOM 700 C C . SER A 1 94 ? -10.480 -4.430 -8.056 1.00 74.94 94 SER A C 1
ATOM 702 O O . SER A 1 94 ? -9.859 -4.617 -9.098 1.00 74.94 94 SER A O 1
ATOM 704 N N . TYR A 1 95 ? -10.156 -5.046 -6.916 1.00 75.19 95 TYR A N 1
ATOM 705 C CA . TYR A 1 95 ? -9.046 -5.990 -6.794 1.00 75.19 95 TYR A CA 1
ATOM 706 C C . TYR A 1 95 ? -9.472 -7.445 -7.043 1.00 75.19 95 TYR A C 1
ATOM 708 O O . TYR A 1 95 ? -8.625 -8.298 -7.279 1.00 75.19 95 TYR A O 1
ATOM 716 N N . ASP A 1 96 ? -10.762 -7.774 -6.951 1.00 76.50 96 ASP A N 1
ATOM 717 C CA . ASP A 1 96 ? -11.246 -9.145 -7.166 1.00 76.50 96 ASP A CA 1
ATOM 718 C C . ASP A 1 96 ? -11.023 -9.607 -8.608 1.00 76.50 96 ASP A C 1
ATOM 720 O O . ASP A 1 96 ? -10.605 -10.735 -8.843 1.00 76.50 96 ASP A O 1
ATOM 724 N N . ALA A 1 97 ? -11.151 -8.678 -9.558 1.00 73.19 97 ALA A N 1
ATOM 725 C CA . ALA A 1 97 ? -10.885 -8.919 -10.971 1.00 73.19 97 ALA A CA 1
ATOM 726 C C . ALA A 1 97 ? -9.417 -9.266 -11.288 1.00 73.19 97 ALA A C 1
ATOM 728 O O . ALA A 1 97 ? -9.141 -9.774 -12.373 1.00 73.19 97 ALA A O 1
ATOM 729 N N . THR A 1 98 ? -8.476 -8.985 -10.380 1.00 70.75 98 THR A N 1
ATOM 730 C CA . THR A 1 98 ? -7.042 -9.199 -10.621 1.00 70.75 98 THR A CA 1
ATOM 731 C C . THR A 1 98 ? -6.486 -10.461 -9.964 1.00 70.75 98 THR A C 1
ATOM 733 O O . THR A 1 98 ? -5.309 -10.752 -10.157 1.00 70.75 98 THR A O 1
ATOM 736 N N . ASP A 1 99 ? -7.302 -11.200 -9.194 1.00 78.00 99 ASP A N 1
ATOM 737 C CA . ASP A 1 99 ? -6.935 -12.423 -8.449 1.00 78.00 99 ASP A CA 1
ATOM 738 C C . ASP A 1 99 ? -5.634 -12.302 -7.623 1.00 78.00 99 ASP A C 1
ATOM 740 O O . ASP A 1 99 ? -4.959 -13.277 -7.300 1.00 78.00 99 ASP A O 1
ATOM 744 N N . GLN A 1 100 ? -5.263 -11.076 -7.244 1.00 82.06 100 GLN A N 1
ATOM 745 C CA . GLN A 1 100 ? -3.984 -10.821 -6.587 1.00 82.06 100 GLN A CA 1
ATOM 746 C C . GLN A 1 100 ? -3.985 -11.337 -5.138 1.00 82.06 100 GLN A C 1
ATOM 748 O O . GLN A 1 100 ? -5.015 -11.248 -4.455 1.00 82.06 100 GLN A O 1
ATOM 753 N N . PRO A 1 101 ? -2.853 -11.839 -4.616 1.00 81.75 101 PRO A N 1
ATOM 754 C CA . PRO A 1 101 ? -2.776 -12.356 -3.258 1.00 81.75 101 PRO A CA 1
ATOM 755 C C . PRO A 1 101 ? -2.892 -11.245 -2.207 1.00 81.75 101 PRO A C 1
ATOM 757 O O . PRO A 1 101 ? -2.508 -10.090 -2.419 1.00 81.75 101 PRO A O 1
ATOM 760 N N . VAL A 1 102 ? -3.396 -11.618 -1.031 1.00 86.00 102 VAL A N 1
ATOM 761 C CA . VAL A 1 102 ? -3.311 -10.774 0.168 1.00 86.00 102 VAL A CA 1
ATOM 762 C C . VAL A 1 102 ? -1.878 -10.734 0.691 1.00 86.00 102 VAL A C 1
ATOM 764 O O . VAL A 1 102 ? -1.095 -11.658 0.456 1.00 86.00 102 VAL A O 1
ATOM 767 N N . PHE A 1 103 ? -1.534 -9.691 1.441 1.00 82.31 103 PHE A N 1
ATOM 768 C CA . PHE A 1 103 ? -0.244 -9.644 2.119 1.00 82.31 103 PHE A CA 1
ATOM 769 C C . PHE A 1 103 ? -0.179 -10.726 3.204 1.00 82.31 103 PHE A C 1
ATOM 771 O O . PHE A 1 103 ? -0.961 -10.717 4.152 1.00 82.31 103 PHE A O 1
ATOM 778 N N . ALA A 1 104 ? 0.743 -11.676 3.067 1.00 81.06 104 ALA A N 1
ATOM 779 C CA . ALA A 1 104 ? 0.911 -12.787 3.999 1.00 81.06 104 ALA A CA 1
ATOM 780 C C . ALA A 1 104 ? 2.409 -13.034 4.243 1.00 81.06 104 ALA A C 1
ATOM 782 O O . ALA A 1 104 ? 3.007 -13.884 3.584 1.00 81.06 104 ALA A O 1
ATOM 783 N N . PRO A 1 105 ? 3.042 -12.298 5.175 1.00 70.00 105 PRO A N 1
ATOM 784 C CA . PRO A 1 105 ? 4.477 -12.428 5.428 1.00 70.00 105 PRO A CA 1
ATOM 785 C C . PRO A 1 105 ? 4.851 -13.788 6.037 1.00 70.00 105 PRO A C 1
ATOM 787 O O . PRO A 1 105 ? 6.001 -14.211 5.936 1.00 70.00 105 PRO A O 1
ATOM 790 N N . LYS A 1 106 ? 3.896 -14.485 6.670 1.00 69.56 106 LYS A N 1
ATOM 791 C CA . LYS A 1 106 ? 4.037 -15.864 7.147 1.00 69.56 106 LYS A CA 1
ATOM 792 C C . LYS A 1 106 ? 2.837 -16.707 6.710 1.00 69.56 106 LYS A C 1
ATOM 794 O O . LYS A 1 106 ? 1.722 -16.187 6.587 1.00 69.56 106 LYS A O 1
ATOM 799 N N . PRO A 1 107 ? 3.024 -18.025 6.526 1.00 71.31 107 PRO A N 1
ATOM 800 C CA . PRO A 1 107 ? 1.903 -18.931 6.320 1.00 71.31 107 PRO A CA 1
ATOM 801 C C . PRO A 1 107 ? 0.927 -18.826 7.501 1.00 71.31 107 PRO A C 1
ATOM 803 O O . PRO A 1 107 ? 1.318 -18.964 8.657 1.00 71.31 107 PRO A O 1
ATOM 806 N N . GLY A 1 108 ? -0.344 -18.552 7.201 1.00 71.25 108 GLY A N 1
ATOM 807 C CA . GLY A 1 108 ? -1.405 -18.392 8.200 1.00 71.25 108 GLY A CA 1
ATOM 808 C C . GLY A 1 108 ? -1.611 -16.970 8.744 1.00 71.25 108 GLY A C 1
ATOM 809 O O . GLY A 1 108 ? -2.586 -16.764 9.459 1.00 71.25 108 GLY A O 1
ATOM 810 N N . THR A 1 109 ? -0.781 -15.981 8.382 1.00 69.12 109 THR A N 1
ATOM 811 C CA . THR A 1 109 ? -0.912 -14.575 8.837 1.00 69.12 109 THR A CA 1
ATOM 812 C C . THR A 1 109 ? -1.355 -13.645 7.702 1.00 69.12 109 THR A C 1
ATOM 814 O O . THR A 1 109 ? -0.727 -12.622 7.435 1.00 69.12 109 THR A O 1
ATOM 817 N N . GLY A 1 110 ? -2.384 -14.044 6.950 1.00 73.44 110 GLY A N 1
ATOM 818 C CA . GLY A 1 110 ? -2.876 -13.264 5.814 1.00 73.44 110 GLY A CA 1
ATOM 819 C C . GLY A 1 110 ? -3.633 -12.013 6.259 1.00 73.44 110 GLY A C 1
ATOM 820 O O . GLY A 1 110 ? -4.723 -12.115 6.823 1.00 73.44 110 GLY A O 1
ATOM 821 N N . TYR A 1 111 ? -3.092 -10.841 5.944 1.00 82.12 111 TYR A N 1
ATOM 822 C CA . TYR A 1 111 ? -3.708 -9.545 6.201 1.00 82.12 111 TYR A CA 1
ATOM 823 C C . TYR A 1 111 ? -4.668 -9.193 5.065 1.00 82.12 111 TYR A C 1
ATOM 825 O O . TYR A 1 111 ? -4.276 -8.687 4.015 1.00 82.12 111 TYR A O 1
ATOM 833 N N . ARG A 1 112 ? -5.963 -9.461 5.277 1.00 80.75 112 ARG A N 1
ATOM 834 C CA . ARG A 1 112 ? -7.034 -9.232 4.281 1.00 80.75 112 ARG A CA 1
ATOM 835 C C . ARG A 1 112 ? -7.202 -7.769 3.879 1.00 80.75 112 ARG A C 1
ATOM 837 O O . ARG A 1 112 ? -7.837 -7.502 2.859 1.00 80.75 112 ARG A O 1
ATOM 844 N N . SER A 1 113 ? -6.678 -6.867 4.699 1.00 86.69 113 SER A N 1
ATOM 845 C CA . SER A 1 113 ? -6.691 -5.424 4.505 1.00 86.69 113 SER A CA 1
ATOM 846 C C . SER A 1 113 ? -5.647 -4.962 3.494 1.00 86.69 113 SER A C 1
ATOM 848 O O . SER A 1 113 ? -5.700 -3.809 3.110 1.00 86.69 113 SER A O 1
ATOM 850 N N . PHE A 1 114 ? -4.712 -5.810 3.051 1.00 89.38 114 PHE A N 1
ATOM 851 C CA . PHE A 1 114 ? -3.674 -5.440 2.085 1.00 89.38 114 PHE A CA 1
ATOM 852 C C . PHE A 1 114 ? -3.642 -6.415 0.914 1.00 89.38 114 PHE A C 1
ATOM 854 O O . PHE A 1 114 ? -3.609 -7.632 1.112 1.00 89.38 114 PHE A O 1
ATOM 861 N N . ARG A 1 115 ? -3.617 -5.886 -0.311 1.00 91.38 115 ARG A N 1
ATOM 862 C CA . ARG A 1 115 ? -3.636 -6.689 -1.539 1.00 91.38 115 ARG A CA 1
ATOM 863 C C . ARG A 1 115 ? -2.537 -6.265 -2.499 1.00 91.38 115 ARG A C 1
ATOM 865 O O . ARG A 1 115 ? -2.245 -5.075 -2.602 1.00 91.38 115 ARG A O 1
ATOM 872 N N . LEU A 1 116 ? -1.915 -7.247 -3.151 1.00 92.06 116 LEU A N 1
ATOM 873 C CA . LEU A 1 116 ? -0.835 -7.005 -4.103 1.00 92.06 116 LEU A CA 1
ATOM 874 C C . LEU A 1 116 ? -1.370 -6.227 -5.312 1.00 92.06 116 LEU A C 1
ATOM 876 O O . LEU A 1 116 ? -2.429 -6.542 -5.853 1.00 92.06 116 LEU A O 1
ATOM 880 N N . VAL A 1 117 ? -0.630 -5.203 -5.717 1.00 92.19 117 VAL A N 1
ATOM 881 C CA . VAL A 1 117 ? -0.863 -4.456 -6.952 1.00 92.19 117 VAL A CA 1
ATOM 882 C C . VAL A 1 117 ? -0.114 -5.165 -8.085 1.00 92.19 117 VAL A C 1
ATOM 884 O O . VAL A 1 117 ? 1.035 -5.564 -7.873 1.00 92.19 117 VAL A O 1
ATOM 887 N N . PRO A 1 118 ? -0.715 -5.319 -9.281 1.00 90.31 118 PRO A N 1
ATOM 888 C CA . PRO A 1 118 ? -0.017 -5.871 -10.439 1.00 90.31 118 PRO A CA 1
ATOM 889 C C . PRO A 1 118 ? 1.315 -5.154 -10.679 1.00 90.31 118 PRO A C 1
ATOM 891 O O . PRO A 1 118 ? 1.359 -3.925 -10.700 1.00 90.31 118 PRO A O 1
ATOM 894 N N . SER A 1 119 ? 2.399 -5.908 -10.869 1.00 86.44 119 SER A N 1
ATOM 895 C CA . SER A 1 119 ? 3.753 -5.352 -11.003 1.00 86.44 119 SER A CA 1
ATOM 896 C C . SER A 1 119 ? 3.870 -4.345 -12.150 1.00 86.44 119 SER A C 1
ATOM 898 O O . SER A 1 119 ? 4.536 -3.326 -11.992 1.00 86.44 119 SER A O 1
ATOM 900 N N . GLU A 1 120 ? 3.165 -4.580 -13.258 1.00 86.31 120 GLU A N 1
ATOM 901 C CA . GLU A 1 120 ? 3.077 -3.663 -14.404 1.00 86.31 120 GLU A CA 1
ATOM 902 C C . GLU A 1 120 ? 2.541 -2.284 -13.997 1.00 86.31 120 GLU A C 1
ATOM 904 O O . GLU A 1 120 ? 3.110 -1.263 -14.373 1.00 86.31 120 GLU A O 1
ATOM 909 N N . ALA A 1 121 ? 1.530 -2.244 -13.123 1.00 89.94 121 ALA A N 1
ATOM 910 C CA . ALA A 1 121 ? 0.979 -0.987 -12.637 1.00 89.94 121 ALA A CA 1
ATOM 911 C C . ALA A 1 121 ? 1.951 -0.252 -11.706 1.00 89.94 121 ALA A C 1
ATOM 913 O O . ALA A 1 121 ? 1.987 0.969 -11.703 1.00 89.94 121 ALA A O 1
ATOM 914 N N . THR A 1 122 ? 2.775 -0.961 -10.928 1.00 87.88 122 THR A N 1
ATOM 915 C CA . THR A 1 122 ? 3.644 -0.333 -9.910 1.00 87.88 122 THR A CA 1
ATOM 916 C C . THR A 1 122 ? 4.756 0.561 -10.460 1.00 87.88 122 THR A C 1
ATOM 918 O O . THR A 1 122 ? 5.330 1.337 -9.699 1.00 87.88 122 THR A O 1
ATOM 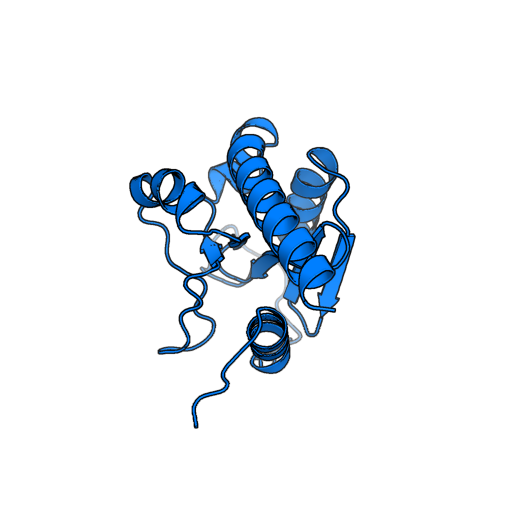921 N N . ILE A 1 123 ? 5.049 0.456 -11.757 1.00 84.88 123 ILE A N 1
ATOM 922 C CA . ILE A 1 123 ? 6.090 1.223 -12.452 1.00 84.88 123 ILE A CA 1
ATOM 923 C C . ILE A 1 123 ? 5.520 2.273 -13.417 1.00 84.88 123 ILE A C 1
ATOM 925 O O . ILE A 1 123 ? 6.286 2.961 -14.088 1.00 84.88 123 ILE A O 1
ATOM 929 N N . ASN A 1 124 ? 4.192 2.394 -13.510 1.00 91.31 124 ASN A N 1
ATOM 930 C CA . ASN A 1 124 ? 3.516 3.327 -14.404 1.00 91.31 124 ASN A CA 1
ATOM 931 C C . ASN A 1 124 ? 2.537 4.198 -13.612 1.00 91.31 124 ASN A C 1
ATOM 933 O O . ASN A 1 124 ? 1.585 3.699 -13.016 1.00 91.31 124 ASN A O 1
ATOM 937 N N . ASP A 1 125 ? 2.757 5.513 -13.634 1.00 92.44 125 ASP A N 1
ATOM 938 C CA . ASP A 1 125 ? 1.966 6.467 -12.858 1.00 92.44 125 ASP A CA 1
ATOM 939 C C . ASP A 1 125 ? 0.465 6.394 -13.174 1.00 92.44 125 ASP A C 1
ATOM 941 O O . ASP A 1 125 ? -0.364 6.505 -12.269 1.00 92.44 125 ASP A O 1
ATOM 945 N N . ASP A 1 126 ? 0.105 6.226 -14.449 1.00 93.31 126 ASP A N 1
ATOM 946 C CA . ASP A 1 126 ? -1.292 6.222 -14.893 1.00 93.31 126 ASP A CA 1
ATOM 947 C C . ASP A 1 126 ? -2.000 4.929 -14.474 1.00 93.31 126 ASP A C 1
ATOM 949 O O . ASP A 1 126 ? -3.132 4.954 -13.987 1.00 93.31 126 ASP A O 1
ATOM 953 N N . GLU A 1 127 ? -1.284 3.807 -14.558 1.00 93.44 127 GLU A N 1
ATOM 954 C CA . GLU A 1 127 ? -1.793 2.498 -14.157 1.00 93.44 127 GLU A CA 1
ATOM 955 C C . GLU A 1 127 ? -1.842 2.336 -12.635 1.00 93.44 127 GLU A C 1
ATOM 957 O O . GLU A 1 127 ? -2.764 1.696 -12.130 1.00 93.44 127 GLU A O 1
ATOM 962 N N . LEU A 1 128 ? -0.910 2.938 -11.881 1.00 94.88 128 LEU A N 1
ATOM 963 C CA . LEU A 1 128 ? -0.910 2.914 -10.413 1.00 94.88 128 LEU A CA 1
ATOM 964 C C . LEU A 1 128 ? -1.984 3.827 -9.812 1.00 94.88 128 LEU A C 1
ATOM 966 O O . LEU A 1 128 ? -2.529 3.535 -8.742 1.00 94.88 128 LEU A O 1
ATOM 970 N N . ARG A 1 129 ? -2.295 4.942 -10.482 1.00 95.38 129 ARG A N 1
ATOM 971 C CA . ARG A 1 129 ? -3.222 5.973 -9.999 1.00 95.38 129 ARG A CA 1
ATOM 972 C C . ARG A 1 129 ? -4.568 5.440 -9.496 1.00 95.38 129 ARG A C 1
ATOM 974 O O . ARG A 1 129 ? -4.943 5.851 -8.392 1.00 95.38 129 ARG A O 1
ATOM 981 N N . PRO A 1 130 ? -5.318 4.582 -10.218 1.00 93.69 130 PRO A N 1
ATOM 982 C CA . PRO A 1 130 ? -6.597 4.076 -9.719 1.00 93.69 130 PRO A CA 1
ATOM 983 C C . PRO A 1 130 ? -6.437 3.289 -8.412 1.00 93.69 130 PRO A C 1
ATOM 985 O O . PRO A 1 130 ? -7.176 3.538 -7.459 1.00 93.69 130 PRO A O 1
ATOM 988 N N . TRP A 1 131 ? -5.421 2.427 -8.320 1.00 94.31 131 TRP A N 1
ATOM 989 C CA . TRP A 1 131 ? -5.153 1.623 -7.124 1.00 94.31 131 TRP A CA 1
ATOM 990 C C . TRP A 1 131 ? -4.809 2.491 -5.916 1.00 94.31 131 TRP A C 1
ATOM 992 O O . TRP A 1 131 ? -5.359 2.305 -4.827 1.00 94.31 131 TRP A O 1
ATOM 1002 N N . LEU A 1 132 ? -3.932 3.477 -6.121 1.00 95.19 132 LEU A N 1
ATOM 1003 C CA . LEU A 1 132 ? -3.509 4.387 -5.064 1.00 95.19 132 LEU A CA 1
ATOM 1004 C C . LEU A 1 132 ? -4.656 5.293 -4.608 1.00 95.19 132 LEU A C 1
ATOM 1006 O O . LEU A 1 132 ? -4.818 5.532 -3.415 1.00 95.19 132 LEU A O 1
ATOM 1010 N N . THR A 1 133 ? -5.492 5.745 -5.544 1.00 94.50 133 THR A N 1
ATOM 1011 C CA . THR A 1 133 ? -6.680 6.552 -5.239 1.00 94.50 133 THR A CA 1
ATOM 1012 C C . THR A 1 133 ? -7.649 5.790 -4.336 1.00 94.50 133 THR A C 1
ATOM 1014 O O . THR A 1 133 ? -8.154 6.353 -3.363 1.00 94.50 133 THR A O 1
ATOM 1017 N N . ASP A 1 134 ? -7.895 4.508 -4.615 1.00 93.69 134 ASP A N 1
ATOM 1018 C CA . ASP A 1 134 ? -8.731 3.669 -3.754 1.00 93.69 134 ASP A CA 1
ATOM 1019 C C . ASP A 1 134 ? -8.115 3.483 -2.362 1.00 93.69 134 ASP A C 1
ATOM 1021 O O . ASP A 1 134 ? -8.814 3.648 -1.359 1.00 93.69 134 ASP A O 1
ATOM 1025 N N . ALA A 1 135 ? -6.808 3.225 -2.281 1.00 94.75 135 ALA A N 1
ATOM 1026 C CA . ALA A 1 135 ? -6.107 3.068 -1.006 1.00 94.75 135 ALA A CA 1
ATOM 1027 C C . ALA A 1 135 ? -6.148 4.344 -0.146 1.00 94.75 135 ALA A C 1
ATOM 1029 O O . ALA A 1 135 ? -6.393 4.271 1.057 1.00 94.75 135 ALA A O 1
ATOM 1030 N N . ILE A 1 136 ? -5.991 5.521 -0.761 1.00 95.06 136 ILE A N 1
ATOM 1031 C CA . ILE A 1 136 ? -6.103 6.821 -0.080 1.00 95.06 136 ILE A CA 1
ATOM 1032 C C . ILE A 1 136 ? -7.524 7.034 0.451 1.00 95.06 136 ILE A C 1
ATOM 1034 O O . ILE A 1 136 ? -7.706 7.455 1.591 1.00 95.06 136 ILE A O 1
ATOM 1038 N N . ARG A 1 137 ? -8.561 6.688 -0.324 1.00 94.12 137 ARG A N 1
ATOM 1039 C CA 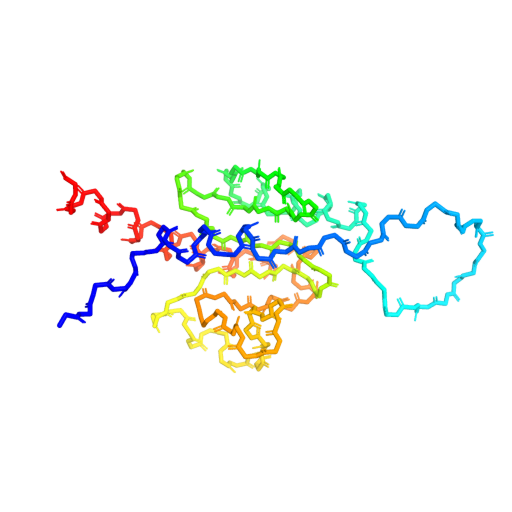. ARG A 1 137 ? -9.954 6.775 0.150 1.00 94.12 137 ARG A CA 1
ATOM 1040 C C . ARG A 1 137 ? -10.210 5.866 1.350 1.00 94.12 137 ARG A C 1
ATOM 1042 O O . ARG A 1 137 ? -10.951 6.252 2.252 1.00 94.12 137 ARG A O 1
ATOM 1049 N N . VAL A 1 138 ? -9.634 4.664 1.352 1.00 93.00 138 VAL A N 1
ATOM 1050 C CA . VAL A 1 138 ? -9.704 3.744 2.497 1.00 93.00 138 VAL A CA 1
ATOM 1051 C C . VAL A 1 138 ? -9.000 4.356 3.709 1.00 93.00 138 VAL A C 1
ATOM 1053 O O . VAL A 1 138 ? -9.590 4.406 4.788 1.00 93.00 138 VAL A O 1
ATOM 1056 N N . ALA A 1 139 ? -7.781 4.870 3.528 1.00 92.06 139 ALA A N 1
ATOM 1057 C CA . ALA A 1 139 ? -7.005 5.503 4.591 1.00 92.06 139 ALA A CA 1
ATOM 1058 C C . ALA A 1 139 ? -7.739 6.703 5.213 1.00 92.06 139 ALA A C 1
ATOM 1060 O O . ALA A 1 139 ? -7.852 6.778 6.437 1.00 92.06 139 ALA A O 1
ATOM 1061 N N . GLY A 1 140 ? -8.335 7.568 4.385 1.00 92.38 140 GLY A N 1
ATOM 1062 C CA . GLY A 1 140 ? -9.138 8.704 4.838 1.00 92.38 140 GLY A CA 1
ATOM 1063 C C . GLY A 1 140 ? -10.307 8.284 5.732 1.00 92.38 140 GLY A C 1
ATOM 1064 O O . GLY A 1 140 ? -10.445 8.795 6.842 1.00 92.38 140 GLY A O 1
ATOM 1065 N N . ARG A 1 141 ? -11.086 7.271 5.324 1.00 91.44 141 ARG A N 1
ATOM 1066 C CA . ARG A 1 141 ? -12.200 6.756 6.146 1.00 91.44 141 ARG A CA 1
ATOM 1067 C C . ARG A 1 141 ? -11.733 6.194 7.489 1.00 91.44 141 ARG A C 1
ATOM 1069 O O . ARG A 1 141 ? -12.412 6.364 8.501 1.00 91.44 141 ARG A O 1
ATOM 1076 N N . LEU A 1 142 ? -10.583 5.520 7.511 1.00 89.00 142 LEU A N 1
ATOM 1077 C CA . LEU A 1 142 ? -9.999 4.987 8.744 1.00 89.00 142 LEU A CA 1
ATOM 1078 C C . LEU A 1 142 ? -9.521 6.107 9.675 1.00 89.00 142 LEU A C 1
ATOM 1080 O O . LEU A 1 142 ? -9.744 6.027 10.884 1.00 89.00 142 LEU A O 1
ATOM 1084 N N . ALA A 1 143 ? -8.920 7.163 9.123 1.00 88.69 143 ALA A N 1
ATOM 1085 C CA . ALA A 1 143 ? -8.514 8.339 9.884 1.00 88.69 143 ALA A CA 1
ATOM 1086 C C . ALA A 1 143 ? -9.726 9.053 10.509 1.00 88.69 143 ALA A C 1
ATOM 1088 O O . ALA A 1 143 ? -9.712 9.358 11.702 1.00 88.69 143 ALA A O 1
ATOM 1089 N N . GLU A 1 144 ? -10.805 9.245 9.743 1.00 89.50 144 GLU A N 1
ATOM 1090 C CA . GLU A 1 144 ? -12.059 9.831 10.238 1.00 89.50 144 GLU A CA 1
ATOM 1091 C C . GLU A 1 144 ? -12.699 8.980 11.342 1.00 89.50 144 GLU A C 1
ATOM 1093 O O . GLU A 1 144 ? -13.153 9.503 12.364 1.00 89.50 144 GLU A O 1
ATOM 1098 N N . ALA A 1 145 ? -12.710 7.655 11.171 1.00 85.75 145 ALA A N 1
ATOM 1099 C CA . ALA A 1 145 ? -13.192 6.742 12.199 1.00 85.75 145 ALA A CA 1
ATOM 1100 C C . ALA A 1 145 ? -12.357 6.864 13.483 1.00 85.75 145 ALA A C 1
ATOM 1102 O O . ALA A 1 145 ? -12.928 7.018 14.561 1.00 85.75 145 ALA A O 1
ATOM 1103 N N . LYS A 1 146 ? -11.021 6.874 13.380 1.00 79.25 146 LYS A N 1
ATOM 1104 C CA . LYS A 1 146 ? -10.113 7.044 14.527 1.00 79.25 146 LYS A CA 1
ATOM 1105 C C . LYS A 1 146 ? -10.368 8.366 15.256 1.00 79.25 146 LYS A C 1
ATOM 1107 O O . LYS A 1 146 ? -10.494 8.360 16.476 1.00 79.25 146 LYS A O 1
ATOM 1112 N N . ALA A 1 147 ? -10.514 9.469 14.522 1.00 84.75 147 ALA A N 1
ATOM 1113 C CA . ALA A 1 147 ? -10.782 10.788 15.094 1.00 84.75 147 ALA A CA 1
ATOM 1114 C C . ALA A 1 147 ? -12.121 10.865 15.846 1.00 84.75 147 ALA A C 1
ATOM 1116 O O . ALA A 1 147 ? -12.257 11.661 16.766 1.00 84.75 147 ALA A O 1
ATOM 1117 N N . ARG A 1 148 ? -13.110 10.040 15.475 1.00 82.38 148 ARG A N 1
ATOM 1118 C CA . AR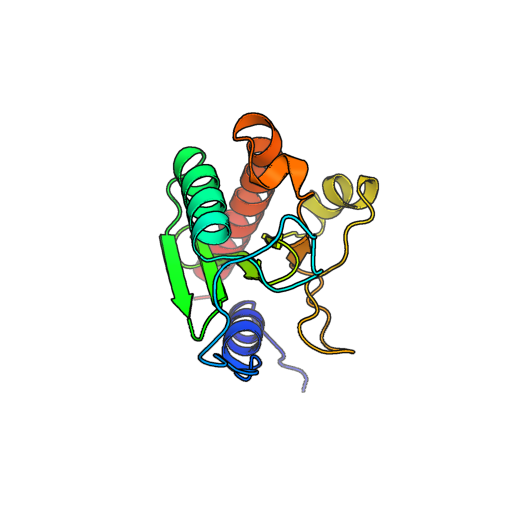G A 1 148 ? -14.412 9.986 16.157 1.00 82.38 148 ARG A CA 1
ATOM 1119 C C . ARG A 1 148 ? -14.430 9.085 17.396 1.00 82.38 148 ARG A C 1
ATOM 1121 O O . ARG A 1 148 ? -15.363 9.176 18.191 1.00 82.38 148 ARG A O 1
ATOM 1128 N N . LEU A 1 149 ? -13.458 8.183 17.523 1.00 76.06 149 LEU A N 1
ATOM 1129 C CA . LEU A 1 149 ? -13.321 7.269 18.661 1.00 76.06 149 LEU A CA 1
ATOM 1130 C C . LEU A 1 149 ? -12.335 7.760 19.737 1.00 76.06 149 LEU A C 1
ATOM 1132 O O . LEU A 1 149 ? -12.338 7.189 20.829 1.00 76.06 149 LEU A O 1
ATOM 1136 N N . GLY A 1 150 ? -11.494 8.751 19.425 1.00 55.00 150 GLY A N 1
ATOM 1137 C CA . GLY A 1 150 ? -10.608 9.436 20.378 1.00 55.00 150 GLY A CA 1
ATOM 1138 C C . GLY A 1 150 ? -11.299 10.587 21.092 1.00 55.00 150 GLY A C 1
ATOM 1139 O O . GLY A 1 150 ? -10.918 10.833 22.257 1.00 55.00 150 GLY A O 1
#

Secondary structure (DSSP, 8-state):
------HHHHHHHHHHS-----------S-----------HHHHHHHHHHHHHHS--EEEEETTEEEEEETTEEEEEEETTEEEEE--HHHHHHHHTTTPPEE-SSTT--EEEEEEPPHHHHT-HHHHHHHHHHHHHHHHHHHHHHHHH-

Sequence (150 aa):
MAKHGGTDDEEREIVLFYPQSGVGRGLRERGNGMAMGDLTSDQIEAMVATATTIAPLTVRKMFGTTCLYDGEVMLGIIHASGLYLKIDDTTRGSYDATDQPVFAPKPGTGYRSFRLVPSEATINDDELRPWLTDAIRVAGRLAEAKARLG

pLDDT: mean 77.16, std 18.73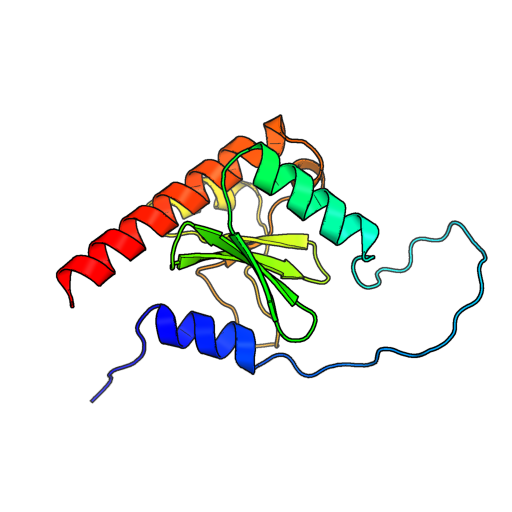, range [33.84, 95.75]